Protein AF-A0A3M1NWJ2-F1 (afdb_monomer_lite)

pLDDT: mean 86.31, std 9.24, range [54.66, 96.88]

Foldseek 3Di:
DVVVVVVCVVCVVVVVVVLVVCDPVNVVVVVVCCVVPNLQCLQVVVVVVVVVVVVVVVQVVCCVVPVDHPQRVCCVPVHVVSVVVVVVVCVVVVVVVLVVVLLVQLVVCCVVPVPDHSNVSSVVVVVVVVVVVVVVPPVVVVVVVVVVSVVVVVVVVVVVVVVPDVVVVNVVSNNDNGDD

Radius of gyration: 20.25 Å; chains: 1; bounding box: 49×45×52 Å

Secondary structure (DSSP, 8-state):
-HHHHHHHHHHHHHHHHHHHTS-HHHHHHHHHHHHHHTTTTHHHHHHHHHHHHHHHHHHHHHHHHHSS-HHHHHHHHH-THHHHHHHHHHHHHHHHHHHHHHHHHHHHHHHH-TTS-HHHHHHHHHHHHHHHHHT--HHHHHHHHHHHHHHHHHHHHHHHHHH---HHHHHHHHHS----

Structure (mmCIF, N/CA/C/O backbone):
data_AF-A0A3M1NWJ2-F1
#
_entry.id   AF-A0A3M1NWJ2-F1
#
loop_
_atom_site.group_PDB
_atom_site.id
_atom_site.type_symbol
_atom_site.label_atom_id
_atom_site.label_alt_id
_atom_site.label_comp_id
_atom_site.label_asym_id
_atom_site.label_entity_id
_atom_site.label_seq_id
_atom_site.pdbx_PDB_ins_code
_atom_site.Cartn_x
_atom_site.Cartn_y
_atom_site.Cartn_z
_atom_site.occupancy
_atom_site.B_iso_or_equiv
_atom_site.auth_seq_id
_atom_site.auth_comp_id
_atom_site.auth_asym_id
_atom_site.auth_atom_id
_atom_site.pdbx_PDB_model_num
ATOM 1 N N . MET A 1 1 ? -33.736 -8.561 -13.346 1.00 54.66 1 MET A N 1
ATOM 2 C CA . MET A 1 1 ? -33.061 -7.262 -13.083 1.00 54.66 1 MET A CA 1
ATOM 3 C C . MET A 1 1 ? -32.958 -6.871 -11.601 1.00 54.66 1 MET A C 1
ATOM 5 O O . MET A 1 1 ? -31.877 -6.459 -11.206 1.00 54.66 1 MET A O 1
ATOM 9 N N . LYS A 1 2 ? -33.997 -7.019 -10.752 1.00 55.81 2 LYS A N 1
ATOM 10 C CA . LYS A 1 2 ? -33.925 -6.644 -9.314 1.00 55.81 2 LYS A CA 1
ATOM 11 C C . LYS A 1 2 ? -32.842 -7.392 -8.509 1.00 55.81 2 LYS A C 1
ATOM 13 O O . LYS A 1 2 ? -32.117 -6.757 -7.753 1.00 55.81 2 LYS A O 1
ATOM 18 N N . ARG A 1 3 ? -32.671 -8.704 -8.741 1.00 58.12 3 ARG A N 1
ATOM 19 C CA . ARG A 1 3 ? -31.613 -9.511 -8.100 1.00 58.12 3 ARG A CA 1
ATOM 20 C C . ARG A 1 3 ? -30.202 -9.047 -8.478 1.00 58.12 3 ARG A C 1
ATOM 22 O O . ARG A 1 3 ? -29.412 -8.790 -7.587 1.00 58.12 3 ARG A O 1
ATOM 29 N N . ALA A 1 4 ? -29.906 -8.848 -9.764 1.00 61.47 4 ALA A N 1
ATOM 30 C CA . ALA A 1 4 ? -28.591 -8.354 -10.195 1.00 61.47 4 ALA A CA 1
ATOM 31 C C . ALA A 1 4 ? -28.234 -7.007 -9.535 1.00 61.47 4 ALA A C 1
ATOM 33 O O . ALA A 1 4 ? -27.129 -6.839 -9.033 1.00 61.47 4 ALA A O 1
ATOM 34 N N . LYS A 1 5 ? -29.201 -6.082 -9.433 1.00 62.38 5 LYS A N 1
ATOM 35 C CA . LYS A 1 5 ? -29.011 -4.792 -8.752 1.00 62.38 5 LYS A CA 1
ATOM 36 C C . LYS A 1 5 ? -28.693 -4.962 -7.258 1.00 62.38 5 LYS A C 1
ATOM 38 O O . LYS A 1 5 ? -27.792 -4.299 -6.758 1.00 62.38 5 LYS A O 1
ATOM 43 N N . GLN A 1 6 ? -29.362 -5.889 -6.565 1.00 67.75 6 GLN A N 1
ATOM 44 C CA . GLN A 1 6 ? -29.044 -6.247 -5.174 1.00 67.75 6 GLN A CA 1
ATOM 45 C C . GLN A 1 6 ? -27.623 -6.807 -5.016 1.00 67.75 6 GLN A C 1
ATOM 47 O O . GLN A 1 6 ? -26.908 -6.373 -4.120 1.00 67.75 6 GLN A O 1
ATOM 52 N N . TRP A 1 7 ? -27.184 -7.700 -5.907 1.00 69.94 7 TRP A N 1
ATOM 53 C CA . TRP A 1 7 ? -25.827 -8.264 -5.874 1.00 69.94 7 TRP A CA 1
ATOM 54 C C . TRP A 1 7 ? -24.745 -7.189 -6.043 1.00 69.94 7 TRP A C 1
ATOM 56 O O . TRP A 1 7 ? -23.798 -7.151 -5.262 1.00 69.94 7 TRP A O 1
ATOM 66 N N . PHE A 1 8 ? -24.923 -6.250 -6.979 1.00 66.12 8 PHE A N 1
ATOM 67 C CA . PHE A 1 8 ? -24.009 -5.110 -7.128 1.00 66.12 8 PHE A CA 1
ATOM 68 C C . PHE A 1 8 ? -23.996 -4.182 -5.906 1.00 66.12 8 PHE A C 1
ATOM 70 O O . PHE A 1 8 ? -22.956 -3.619 -5.582 1.00 66.12 8 PHE A O 1
ATOM 77 N N . THR A 1 9 ? -25.121 -4.054 -5.198 1.00 66.25 9 THR A N 1
ATOM 78 C CA . THR A 1 9 ? -25.201 -3.224 -3.982 1.00 66.25 9 THR A CA 1
ATOM 79 C C . THR A 1 9 ? -24.462 -3.872 -2.802 1.00 66.25 9 THR A C 1
ATOM 81 O O . THR A 1 9 ? -23.906 -3.167 -1.969 1.00 66.25 9 THR A O 1
ATOM 84 N N . ILE A 1 10 ? -24.420 -5.207 -2.744 1.00 72.25 10 ILE A N 1
ATOM 85 C CA . ILE A 1 10 ? -23.754 -5.972 -1.675 1.00 72.25 10 ILE A CA 1
ATOM 86 C C . ILE A 1 10 ? -22.249 -6.127 -1.947 1.00 72.25 10 ILE A C 1
ATOM 88 O O . ILE A 1 10 ? -21.441 -6.006 -1.031 1.00 72.25 10 ILE A O 1
ATOM 92 N N . ILE A 1 11 ? -21.858 -6.367 -3.202 1.00 73.56 11 ILE A N 1
ATOM 93 C CA . ILE A 1 11 ? -20.454 -6.595 -3.585 1.00 73.56 11 ILE A CA 1
ATOM 94 C C . ILE A 1 11 ? -19.701 -5.274 -3.810 1.00 73.56 11 ILE A C 1
ATOM 96 O O . ILE A 1 11 ? -18.492 -5.209 -3.585 1.00 73.56 11 ILE A O 1
ATOM 100 N N . GLY A 1 12 ? -20.400 -4.212 -4.223 1.00 66.25 12 GLY A N 1
ATOM 101 C CA . GLY A 1 12 ? -19.812 -2.905 -4.536 1.00 66.25 12 GLY A CA 1
ATOM 102 C C . GLY A 1 12 ? -18.892 -2.347 -3.441 1.00 66.25 12 GLY A C 1
ATOM 103 O O . GLY A 1 12 ? -17.751 -2.005 -3.755 1.00 66.25 12 GLY A O 1
ATOM 104 N N . PRO A 1 13 ? -19.314 -2.317 -2.161 1.00 68.38 13 PRO A N 1
ATOM 105 C CA . PRO A 1 13 ? -18.450 -1.898 -1.059 1.00 68.38 13 PRO A CA 1
ATOM 106 C C . PRO A 1 13 ? -17.194 -2.768 -0.913 1.00 68.38 13 PRO A C 1
ATOM 108 O O . PRO A 1 13 ? -16.112 -2.240 -0.687 1.00 68.38 13 PRO A O 1
ATOM 111 N N . GLY A 1 14 ? -17.305 -4.087 -1.104 1.00 70.56 14 GLY A N 1
ATOM 112 C CA . GLY A 1 14 ? -16.168 -5.011 -1.027 1.00 70.56 14 GLY A CA 1
ATOM 113 C C . GLY A 1 14 ? -15.137 -4.787 -2.135 1.00 70.56 14 GLY A C 1
ATOM 114 O O . GLY A 1 14 ? -13.940 -4.773 -1.861 1.00 70.56 14 GLY A O 1
ATOM 115 N N . ILE A 1 15 ? -15.588 -4.538 -3.370 1.00 68.31 15 ILE A N 1
ATOM 116 C CA . ILE A 1 15 ? -14.705 -4.182 -4.494 1.00 68.31 15 ILE A CA 1
ATOM 117 C C . ILE A 1 15 ? -14.034 -2.830 -4.247 1.00 68.31 15 ILE A C 1
ATOM 119 O O . ILE A 1 15 ? -12.833 -2.701 -4.468 1.00 68.31 15 ILE A O 1
ATOM 123 N N . ALA A 1 16 ? -14.783 -1.833 -3.767 1.00 65.19 16 ALA A N 1
ATOM 124 C CA . ALA A 1 16 ? -14.225 -0.524 -3.444 1.00 65.19 16 ALA A CA 1
ATOM 125 C C . ALA A 1 16 ? -13.136 -0.632 -2.363 1.00 65.19 16 ALA A C 1
ATOM 127 O O . ALA A 1 16 ? -12.043 -0.100 -2.544 1.00 65.19 16 ALA A O 1
ATOM 128 N N . VAL A 1 17 ? -13.392 -1.398 -1.296 1.00 68.44 17 VAL A N 1
ATOM 129 C CA . VAL A 1 17 ? -12.413 -1.677 -0.234 1.00 68.44 17 VAL A CA 1
ATOM 130 C C .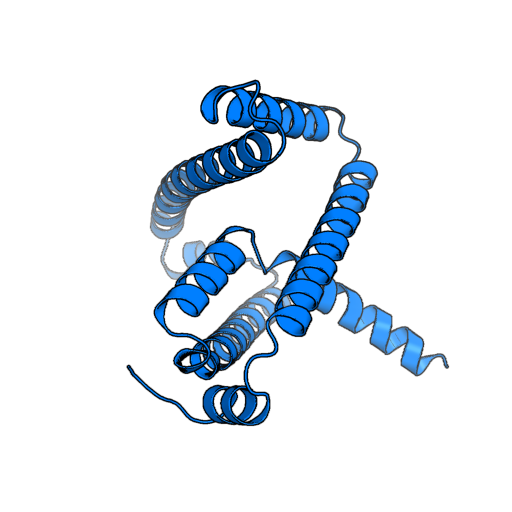 VAL A 1 17 ? -11.191 -2.419 -0.781 1.00 68.44 17 VAL A C 1
ATOM 132 O O . VAL A 1 17 ? -10.061 -2.051 -0.462 1.00 68.44 17 VAL A O 1
ATOM 135 N N . ALA A 1 18 ? -11.386 -3.424 -1.640 1.00 70.88 18 ALA A N 1
ATOM 136 C CA . ALA A 1 18 ? -10.289 -4.161 -2.264 1.00 70.88 18 ALA A CA 1
ATOM 137 C C . ALA A 1 18 ? -9.409 -3.255 -3.141 1.00 70.88 18 ALA A C 1
ATOM 139 O O . ALA A 1 18 ? -8.185 -3.316 -3.037 1.00 70.88 18 ALA A O 1
ATOM 140 N N . ALA A 1 19 ? -10.021 -2.373 -3.937 1.00 66.56 19 ALA A N 1
ATOM 141 C CA . ALA A 1 19 ? -9.317 -1.419 -4.790 1.00 66.56 19 ALA A CA 1
ATOM 142 C C . ALA A 1 19 ? -8.528 -0.382 -3.975 1.00 66.56 19 ALA A C 1
ATOM 144 O O . ALA A 1 19 ? -7.389 -0.079 -4.314 1.00 66.56 19 ALA A O 1
ATOM 145 N N . THR A 1 20 ? -9.084 0.110 -2.862 1.00 67.19 20 THR A N 1
ATOM 146 C CA . THR A 1 20 ? -8.348 0.981 -1.925 1.00 67.19 20 THR A CA 1
ATOM 147 C C . THR A 1 20 ? -7.282 0.241 -1.119 1.00 67.19 20 THR A C 1
ATOM 149 O O . THR A 1 20 ? -6.403 0.864 -0.533 1.00 67.19 20 THR A O 1
ATOM 152 N N . GLY A 1 21 ? -7.368 -1.089 -1.063 1.00 67.50 21 GLY A N 1
ATOM 153 C CA . GLY A 1 21 ? -6.453 -1.938 -0.316 1.00 67.50 21 GLY A CA 1
ATOM 154 C C . GLY A 1 21 ? -5.136 -2.223 -1.033 1.00 67.50 21 GLY A C 1
ATOM 155 O O . GLY A 1 21 ? -4.305 -2.901 -0.432 1.00 67.50 21 GLY A O 1
ATOM 156 N N . VAL A 1 22 ? -4.968 -1.771 -2.282 1.00 70.94 22 VAL A N 1
ATOM 157 C CA . VAL A 1 22 ? -3.701 -1.802 -3.026 1.00 70.94 22 VAL A CA 1
ATOM 158 C C . VAL A 1 22 ? -3.100 -0.403 -2.974 1.00 70.94 22 VAL A C 1
ATOM 160 O O . VAL A 1 22 ? -3.626 0.534 -3.574 1.00 70.94 22 VAL A O 1
ATOM 163 N N . GLY A 1 23 ? -2.025 -0.251 -2.208 1.00 72.19 23 GLY A N 1
ATOM 164 C CA . GLY A 1 23 ? -1.360 1.034 -2.010 1.00 72.19 23 GLY A CA 1
ATOM 165 C C . GLY A 1 23 ? -0.202 1.266 -2.979 1.00 72.19 23 GLY A C 1
ATOM 166 O O . GLY A 1 23 ? 0.287 0.349 -3.637 1.00 72.19 23 GLY A O 1
ATOM 167 N N . ALA A 1 24 ? 0.322 2.495 -2.988 1.00 71.31 24 ALA A N 1
ATOM 168 C CA . ALA A 1 24 ? 1.545 2.830 -3.724 1.00 71.31 24 ALA A CA 1
ATOM 169 C C . ALA A 1 24 ? 2.732 1.920 -3.339 1.00 71.31 24 ALA A C 1
ATOM 171 O O . ALA A 1 24 ? 3.532 1.550 -4.193 1.00 71.31 24 ALA A O 1
ATOM 172 N N . GLY A 1 25 ? 2.815 1.504 -2.069 1.00 77.12 25 GLY A N 1
ATOM 173 C CA . GLY A 1 25 ? 3.838 0.566 -1.597 1.00 77.12 25 GLY A CA 1
ATOM 174 C C . GLY A 1 25 ? 3.749 -0.815 -2.254 1.00 77.12 25 GLY A C 1
ATOM 175 O O . GLY A 1 25 ? 4.777 -1.356 -2.655 1.00 77.12 25 GLY A O 1
ATOM 176 N N . ASP A 1 26 ? 2.536 -1.348 -2.441 1.00 83.81 26 ASP A N 1
ATOM 177 C CA . ASP A 1 26 ? 2.325 -2.635 -3.117 1.00 83.81 26 ASP A CA 1
ATOM 178 C C . ASP A 1 26 ? 2.762 -2.561 -4.582 1.00 83.81 26 ASP A C 1
ATOM 180 O O . ASP A 1 26 ? 3.367 -3.496 -5.101 1.00 83.81 26 ASP A O 1
ATOM 184 N N . MET A 1 27 ? 2.517 -1.424 -5.239 1.00 81.94 27 MET A N 1
ATOM 185 C CA . MET A 1 27 ? 2.956 -1.203 -6.616 1.00 81.94 27 MET A CA 1
ATOM 186 C C . MET A 1 27 ? 4.473 -1.134 -6.737 1.00 81.94 27 MET A C 1
ATOM 188 O O . MET A 1 27 ? 5.037 -1.748 -7.639 1.00 81.94 27 MET A O 1
ATOM 192 N N . VAL A 1 28 ? 5.143 -0.412 -5.833 1.00 82.38 28 VAL A N 1
ATOM 193 C CA . VAL A 1 28 ? 6.610 -0.335 -5.815 1.00 82.38 28 VAL A CA 1
ATOM 194 C C . VAL A 1 28 ? 7.200 -1.716 -5.546 1.00 82.38 28 VAL A C 1
ATOM 196 O O . VAL A 1 28 ? 8.098 -2.141 -6.267 1.00 82.38 28 VAL A O 1
ATOM 199 N N . ALA A 1 29 ? 6.671 -2.448 -4.564 1.00 85.88 29 ALA A N 1
ATOM 200 C CA . ALA A 1 29 ? 7.110 -3.806 -4.268 1.00 85.88 29 ALA A CA 1
ATOM 201 C C . ALA A 1 29 ? 6.905 -4.743 -5.469 1.00 85.88 29 ALA A C 1
ATOM 203 O O . ALA A 1 29 ? 7.825 -5.472 -5.834 1.00 85.88 29 ALA A O 1
ATOM 204 N N . ALA A 1 30 ? 5.743 -4.691 -6.123 1.00 87.19 30 ALA A N 1
ATOM 205 C CA . ALA A 1 30 ? 5.452 -5.492 -7.308 1.00 87.19 30 ALA A CA 1
ATOM 206 C C . ALA A 1 30 ? 6.369 -5.135 -8.489 1.00 87.19 30 ALA A C 1
ATOM 208 O O . ALA A 1 30 ? 6.913 -6.034 -9.124 1.00 87.19 30 ALA A O 1
ATOM 209 N N . ALA A 1 31 ? 6.597 -3.845 -8.752 1.00 86.69 31 ALA A N 1
ATOM 210 C CA . ALA A 1 31 ? 7.476 -3.382 -9.824 1.00 86.69 31 ALA A CA 1
ATOM 211 C C . ALA A 1 31 ? 8.941 -3.774 -9.580 1.00 86.69 31 ALA A C 1
ATOM 213 O O . ALA A 1 31 ? 9.603 -4.276 -10.485 1.00 86.69 31 ALA A O 1
ATOM 214 N N . VAL A 1 32 ? 9.445 -3.607 -8.351 1.00 88.56 32 VAL A N 1
ATOM 215 C CA . VAL A 1 32 ? 10.815 -3.997 -7.977 1.00 88.56 32 VAL A CA 1
ATOM 216 C C . VAL A 1 32 ? 10.993 -5.512 -8.047 1.00 88.56 32 VAL A C 1
ATOM 218 O O . VAL A 1 32 ? 12.003 -5.983 -8.569 1.00 88.56 32 VAL A O 1
ATOM 221 N N . SER A 1 33 ? 10.020 -6.284 -7.559 1.00 89.25 33 SER A N 1
ATOM 222 C CA . SER A 1 33 ? 10.035 -7.745 -7.667 1.00 89.25 33 SER A CA 1
ATOM 223 C C . SER A 1 33 ? 9.984 -8.203 -9.122 1.00 89.25 33 SER A C 1
ATOM 225 O O . SER A 1 33 ? 10.775 -9.059 -9.504 1.00 89.25 33 SER A O 1
ATOM 227 N N . GLY A 1 34 ? 9.131 -7.599 -9.954 1.00 88.88 34 GLY A N 1
ATOM 228 C CA . GLY A 1 34 ? 9.053 -7.897 -11.385 1.00 88.88 34 GLY A CA 1
ATOM 229 C C . GLY A 1 34 ? 10.343 -7.556 -12.132 1.00 88.88 34 GLY A C 1
ATOM 230 O O . GLY A 1 34 ? 10.797 -8.337 -12.961 1.00 88.88 34 GLY A O 1
ATOM 231 N N . ALA A 1 35 ? 10.995 -6.443 -11.791 1.00 89.12 35 ALA A N 1
ATOM 232 C CA . ALA A 1 35 ? 12.282 -6.068 -12.376 1.00 89.12 35 ALA A CA 1
ATOM 233 C C . ALA A 1 35 ? 13.417 -7.036 -11.997 1.00 89.12 35 ALA A C 1
ATOM 235 O O . ALA A 1 35 ? 14.327 -7.253 -12.791 1.00 89.12 35 ALA A O 1
ATOM 236 N N . LYS A 1 36 ? 13.376 -7.615 -10.789 1.00 90.62 36 LYS A N 1
ATOM 237 C CA . LYS A 1 36 ? 14.407 -8.543 -10.295 1.00 90.62 36 LYS A CA 1
ATOM 238 C C . LYS A 1 36 ? 14.175 -9.997 -10.698 1.00 90.62 36 LYS A C 1
ATOM 240 O O . LYS A 1 36 ? 15.135 -10.698 -10.988 1.00 90.62 36 LYS A O 1
ATOM 245 N N . PHE A 1 37 ? 12.925 -10.451 -10.674 1.00 88.75 37 PHE A N 1
ATOM 246 C CA . PHE A 1 37 ? 12.558 -11.867 -10.788 1.00 88.75 37 PHE A CA 1
ATOM 247 C C . PHE A 1 37 ? 11.629 -12.161 -11.975 1.00 88.75 37 PHE A C 1
ATOM 249 O O . PHE A 1 37 ? 11.186 -13.296 -12.145 1.00 88.75 37 PHE A O 1
ATOM 256 N N . GLY A 1 38 ? 11.295 -11.166 -12.800 1.00 86.69 38 GLY A N 1
ATOM 257 C CA . GLY A 1 38 ? 10.350 -11.338 -13.901 1.00 86.69 38 GLY A CA 1
ATOM 258 C C . GLY A 1 38 ? 8.989 -11.837 -13.406 1.00 86.69 38 GLY A C 1
ATOM 259 O O . GLY A 1 38 ? 8.450 -11.345 -12.415 1.00 86.69 38 GLY A O 1
ATOM 260 N N . THR A 1 39 ? 8.432 -12.840 -14.086 1.00 88.00 39 THR A N 1
ATOM 261 C CA . THR A 1 39 ? 7.144 -13.453 -13.721 1.00 88.00 39 THR A CA 1
ATOM 262 C C . THR A 1 39 ? 7.266 -14.605 -12.718 1.00 88.00 39 THR A C 1
ATOM 264 O O . THR A 1 39 ? 6.238 -15.104 -12.277 1.00 88.00 39 THR A O 1
ATOM 267 N N . LEU A 1 40 ? 8.477 -15.007 -12.302 1.00 87.62 40 LEU A N 1
ATOM 268 C CA . LEU A 1 40 ? 8.723 -16.220 -11.497 1.00 87.62 40 LEU A CA 1
ATOM 269 C C . LEU A 1 40 ? 7.963 -16.261 -10.164 1.00 87.62 40 LEU A C 1
ATOM 271 O O . LEU A 1 40 ? 7.573 -17.327 -9.696 1.00 87.62 40 LEU A O 1
ATOM 275 N N . VAL A 1 41 ? 7.767 -15.101 -9.538 1.00 87.88 41 VAL A N 1
ATOM 276 C CA . VAL A 1 41 ? 7.153 -14.976 -8.204 1.00 87.88 41 VAL A CA 1
ATOM 277 C C . VAL A 1 41 ? 5.673 -14.585 -8.263 1.00 87.88 41 VAL A C 1
ATOM 279 O O . VAL A 1 41 ? 5.095 -14.175 -7.257 1.00 87.88 41 VAL A O 1
ATOM 282 N N . LEU A 1 42 ? 5.032 -14.694 -9.430 1.00 88.19 42 LEU A N 1
ATOM 283 C CA . LEU A 1 42 ? 3.651 -14.249 -9.625 1.00 88.19 42 LEU A CA 1
ATOM 284 C C . LEU A 1 42 ? 2.644 -15.086 -8.814 1.00 88.19 42 LEU A C 1
ATOM 286 O O . LEU A 1 42 ? 1.677 -14.538 -8.282 1.00 88.19 42 LEU A O 1
ATOM 290 N N . TRP A 1 43 ? 2.916 -16.380 -8.616 1.00 90.44 43 TRP A N 1
ATOM 291 C CA . TRP A 1 43 ? 2.153 -17.249 -7.713 1.00 90.44 43 TRP A CA 1
ATOM 292 C C . TRP A 1 43 ? 2.089 -16.707 -6.274 1.00 90.44 43 TRP A C 1
ATOM 294 O O . TRP A 1 43 ? 1.063 -16.842 -5.602 1.00 90.44 43 TRP A O 1
ATOM 304 N N . ALA A 1 44 ? 3.151 -16.041 -5.801 1.00 90.31 44 ALA A N 1
ATOM 305 C CA . ALA A 1 44 ? 3.210 -15.491 -4.450 1.00 90.31 44 ALA A CA 1
ATOM 306 C C . ALA A 1 44 ? 2.209 -14.338 -4.269 1.00 90.31 44 ALA A C 1
ATOM 308 O O . ALA A 1 44 ? 1.657 -14.167 -3.181 1.00 90.31 44 ALA A O 1
ATOM 309 N N . ALA A 1 45 ? 1.912 -13.589 -5.338 1.00 88.56 45 ALA A N 1
ATOM 310 C CA . ALA A 1 45 ? 0.887 -12.549 -5.321 1.00 88.56 45 ALA A CA 1
ATOM 311 C C . ALA A 1 45 ? -0.525 -13.142 -5.176 1.00 88.56 45 ALA A C 1
ATOM 313 O O . ALA A 1 45 ? -1.317 -12.629 -4.384 1.00 88.56 45 ALA A O 1
ATOM 314 N N . ILE A 1 46 ? -0.830 -14.251 -5.868 1.00 89.44 46 ILE A N 1
ATOM 315 C CA . ILE A 1 46 ? -2.096 -14.983 -5.674 1.00 89.44 46 ILE A CA 1
ATOM 316 C C . ILE A 1 46 ? -2.191 -15.497 -4.244 1.00 89.44 46 ILE A C 1
ATOM 318 O O . ILE A 1 46 ? -3.204 -15.282 -3.578 1.00 89.44 46 ILE A O 1
ATOM 322 N N . PHE A 1 47 ? -1.141 -16.157 -3.759 1.00 91.19 47 PHE A N 1
ATOM 323 C CA . PHE A 1 47 ? -1.127 -16.693 -2.406 1.00 91.19 47 PHE A CA 1
ATOM 324 C C . PHE A 1 47 ? -1.332 -15.587 -1.362 1.00 91.19 47 PHE A C 1
ATOM 326 O O . PHE A 1 47 ? -2.171 -15.722 -0.472 1.00 91.19 47 PHE A O 1
ATOM 333 N N . GLY A 1 48 ? -0.644 -14.453 -1.516 1.00 90.25 48 GLY A N 1
ATOM 334 C CA . GLY A 1 48 ? -0.824 -13.273 -0.673 1.00 90.25 48 GLY A CA 1
ATOM 335 C C . GLY A 1 48 ? -2.247 -12.712 -0.731 1.00 90.25 48 GLY A C 1
ATOM 336 O O . GLY A 1 48 ? -2.807 -12.365 0.309 1.00 90.25 48 GLY A O 1
ATOM 337 N N . ALA A 1 49 ? -2.871 -12.677 -1.912 1.00 88.94 49 ALA A N 1
ATOM 338 C CA . ALA A 1 49 ? -4.258 -12.245 -2.071 1.00 88.94 49 ALA A CA 1
ATOM 339 C C . ALA A 1 49 ? -5.247 -13.190 -1.367 1.00 88.94 49 ALA A C 1
ATOM 341 O O . ALA A 1 49 ? -6.152 -12.717 -0.678 1.00 88.94 49 ALA A O 1
ATOM 342 N N . VAL A 1 50 ? -5.053 -14.508 -1.476 1.00 91.75 50 VAL A N 1
ATOM 343 C CA . VAL A 1 50 ? -5.866 -15.514 -0.770 1.00 91.75 50 VAL A CA 1
ATOM 344 C C . VAL A 1 50 ? -5.689 -15.389 0.740 1.00 91.75 50 VAL A C 1
ATOM 346 O O . VAL A 1 50 ? -6.676 -15.361 1.473 1.00 91.75 50 VAL A O 1
ATOM 349 N N . LEU A 1 51 ? -4.452 -15.245 1.218 1.00 93.06 51 LEU A N 1
ATOM 350 C CA . LEU A 1 51 ? -4.169 -15.054 2.637 1.00 93.06 51 LEU A CA 1
ATOM 351 C C . LEU A 1 51 ? -4.842 -13.780 3.167 1.00 93.06 51 LEU A C 1
ATOM 353 O O . LEU A 1 51 ? -5.541 -13.825 4.179 1.00 93.06 51 LEU A O 1
ATOM 357 N N . LYS A 1 52 ? -4.701 -12.660 2.449 1.00 89.44 52 LYS A N 1
ATOM 358 C CA . LYS A 1 52 ? -5.355 -11.386 2.781 1.00 89.44 52 LYS A CA 1
ATOM 359 C C . LYS A 1 52 ? -6.876 -11.527 2.801 1.00 89.44 52 LYS A C 1
ATOM 361 O O . LYS A 1 52 ? -7.517 -10.983 3.695 1.00 89.44 52 LYS A O 1
ATOM 366 N N . PHE A 1 53 ? -7.453 -12.274 1.860 1.00 89.88 53 PHE A N 1
ATOM 367 C CA . PHE A 1 53 ? -8.887 -12.556 1.831 1.00 89.88 53 PHE A CA 1
ATOM 368 C C . PHE A 1 53 ? -9.347 -13.320 3.079 1.00 89.88 53 PHE A C 1
ATOM 370 O O . PHE A 1 53 ? -10.278 -12.872 3.742 1.00 89.88 53 PHE A O 1
ATOM 377 N N . VAL A 1 54 ? -8.676 -14.419 3.437 1.00 93.88 54 VAL A N 1
ATOM 378 C CA . VAL A 1 54 ? -9.030 -15.233 4.615 1.00 93.88 54 VAL A CA 1
ATOM 379 C C . VAL A 1 54 ? -8.913 -14.419 5.906 1.00 93.88 54 VAL A C 1
ATOM 381 O O . VAL A 1 54 ? -9.810 -14.467 6.747 1.00 93.88 54 VAL A O 1
ATOM 384 N N . LEU A 1 55 ? -7.847 -13.626 6.054 1.00 91.75 55 LEU A N 1
ATOM 385 C CA . LEU A 1 55 ? -7.670 -12.750 7.216 1.00 91.75 55 LEU A CA 1
ATOM 386 C C . LEU A 1 55 ? -8.770 -11.684 7.295 1.00 91.75 55 LEU A C 1
ATOM 388 O O . LEU A 1 55 ? -9.377 -11.505 8.351 1.00 91.75 55 LEU A O 1
ATOM 392 N N . ASN A 1 56 ? -9.054 -10.995 6.187 1.00 89.75 56 ASN A N 1
ATOM 393 C CA . ASN A 1 56 ? -10.067 -9.942 6.157 1.00 89.75 56 ASN A CA 1
ATOM 394 C C . ASN A 1 56 ? -11.476 -10.489 6.402 1.00 89.75 56 ASN A C 1
ATOM 396 O O . ASN A 1 56 ? -12.260 -9.845 7.096 1.00 89.75 56 ASN A O 1
ATOM 400 N N . GLU A 1 57 ? -11.798 -11.666 5.866 1.00 92.38 57 GLU A N 1
ATOM 401 C CA . GLU A 1 57 ? -13.075 -12.331 6.115 1.00 92.38 57 GLU A CA 1
ATOM 402 C C . GLU A 1 57 ? -13.230 -12.681 7.598 1.00 92.38 57 GLU A C 1
ATOM 404 O O . GLU A 1 57 ? -14.260 -12.358 8.188 1.00 92.38 57 GLU A O 1
ATOM 409 N N . GLY A 1 58 ? -12.190 -13.233 8.231 1.00 92.75 58 GLY A N 1
ATOM 410 C CA . GLY A 1 58 ? -12.205 -13.542 9.661 1.00 92.75 58 GLY A CA 1
ATOM 411 C C . GLY A 1 58 ? -12.416 -12.303 10.538 1.00 92.75 58 GLY A C 1
ATOM 412 O O . GLY A 1 58 ? -13.240 -12.324 11.457 1.00 92.75 58 GLY A O 1
ATOM 413 N N . ILE A 1 59 ? -11.729 -11.198 10.227 1.00 91.62 59 ILE A N 1
ATOM 414 C CA . ILE A 1 59 ? -11.880 -9.919 10.944 1.00 91.62 59 ILE A CA 1
ATOM 415 C C . ILE A 1 59 ? -13.286 -9.343 10.742 1.00 91.62 59 ILE A C 1
ATOM 417 O O . ILE A 1 59 ? -13.924 -8.923 11.710 1.00 91.62 59 ILE A O 1
ATOM 421 N N . ALA A 1 60 ? -13.792 -9.350 9.507 1.00 89.50 60 ALA A N 1
ATOM 422 C CA . ALA A 1 60 ? -15.128 -8.855 9.194 1.00 89.50 60 ALA A CA 1
ATOM 423 C C . ALA A 1 60 ? -16.211 -9.683 9.901 1.00 89.50 60 ALA A C 1
ATOM 425 O O . ALA A 1 60 ? -17.122 -9.122 10.509 1.00 89.50 60 ALA A O 1
ATOM 426 N N . ARG A 1 61 ? -16.087 -11.015 9.891 1.00 93.50 61 ARG A N 1
ATOM 427 C CA . ARG A 1 61 ? -16.997 -11.928 10.593 1.00 93.50 61 ARG A CA 1
ATOM 428 C C . ARG A 1 61 ? -17.000 -11.662 12.096 1.00 93.50 61 ARG A C 1
ATOM 430 O O . ARG A 1 61 ? -18.072 -11.596 12.694 1.00 93.50 61 ARG A O 1
ATOM 437 N N . TRP A 1 62 ? -15.825 -11.467 12.698 1.00 92.50 62 TRP A N 1
ATOM 438 C CA . TRP A 1 62 ? -15.704 -11.093 14.108 1.00 92.50 62 TRP A CA 1
ATOM 439 C C . TRP A 1 62 ? -16.423 -9.775 14.417 1.00 92.50 62 TRP A C 1
ATOM 441 O O . TRP A 1 62 ? -17.216 -9.713 15.359 1.00 92.50 62 TRP A O 1
ATOM 451 N N . GLN A 1 63 ? -16.181 -8.731 13.621 1.00 92.88 63 GLN A N 1
ATOM 452 C CA . GLN A 1 63 ? -16.807 -7.419 13.810 1.00 92.88 63 GLN A CA 1
ATOM 453 C C . GLN A 1 63 ? -18.331 -7.483 13.667 1.00 92.88 63 GLN A C 1
ATOM 455 O O . GLN A 1 63 ? -19.042 -6.911 14.489 1.00 92.88 63 GLN A O 1
ATOM 460 N N . LEU A 1 64 ? -18.839 -8.219 12.675 1.00 91.56 64 LEU A N 1
ATOM 461 C CA . LEU A 1 64 ? -20.277 -8.396 12.462 1.00 91.56 64 LEU A CA 1
ATOM 462 C C . LEU A 1 64 ? -20.946 -9.204 13.582 1.00 91.56 64 LEU A C 1
ATOM 464 O O . LEU A 1 64 ? -22.070 -8.891 13.962 1.00 91.56 64 LEU A O 1
ATOM 468 N N . ALA A 1 65 ? -20.270 -10.223 14.120 1.00 95.00 65 ALA A N 1
ATOM 469 C CA . ALA A 1 65 ? -20.820 -11.068 15.180 1.00 95.00 65 ALA A CA 1
ATOM 470 C C . ALA A 1 65 ? -20.783 -10.403 16.565 1.00 95.00 65 ALA A C 1
ATOM 472 O O . ALA A 1 65 ? -21.680 -10.619 17.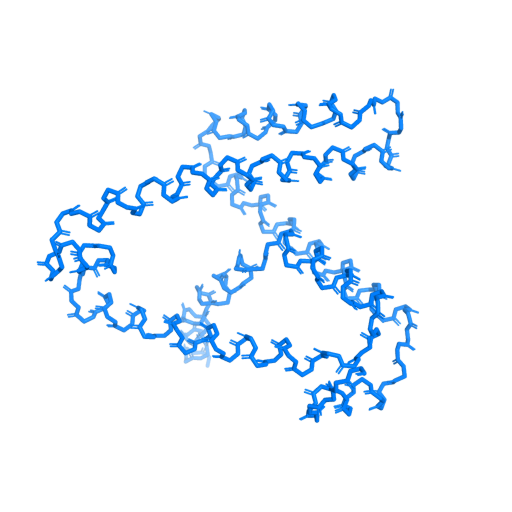376 1.00 95.00 65 ALA A O 1
ATOM 473 N N . THR A 1 66 ? -19.742 -9.620 16.857 1.00 93.44 66 THR A N 1
ATOM 474 C CA . THR A 1 66 ? -19.510 -9.057 18.200 1.00 93.44 66 THR A CA 1
ATOM 475 C C . THR A 1 66 ? -19.884 -7.584 18.328 1.00 93.44 66 THR A C 1
ATOM 477 O O . THR A 1 66 ? -20.002 -7.087 19.447 1.00 93.44 66 THR A O 1
ATOM 480 N N . GLY A 1 67 ? -20.021 -6.868 17.209 1.00 93.19 67 GLY A N 1
ATOM 481 C CA . GLY A 1 67 ? -20.188 -5.414 17.185 1.00 93.19 67 GLY A CA 1
ATOM 482 C C . GLY A 1 67 ? -18.955 -4.634 17.658 1.00 93.19 67 GLY A C 1
ATOM 483 O O . GLY A 1 67 ? -19.040 -3.421 17.823 1.00 93.19 67 GLY A O 1
ATOM 484 N N . LYS A 1 68 ? -17.820 -5.306 17.895 1.00 92.25 68 LYS A N 1
ATOM 485 C CA . LYS A 1 68 ? -16.573 -4.710 18.390 1.00 92.25 68 LYS A CA 1
ATOM 486 C C . LYS A 1 68 ? -15.480 -4.799 17.337 1.00 92.25 68 LYS A C 1
ATOM 488 O O . LYS A 1 68 ? -15.357 -5.795 16.624 1.00 92.25 68 LYS A O 1
ATOM 493 N N . THR A 1 69 ? -14.633 -3.781 17.274 1.00 91.25 69 THR A N 1
ATOM 494 C CA . THR A 1 69 ? -13.407 -3.815 16.475 1.00 91.25 69 THR A CA 1
ATOM 495 C C . THR A 1 69 ? -12.437 -4.876 16.998 1.00 91.25 69 THR A C 1
ATOM 497 O O . THR A 1 69 ? -12.483 -5.278 18.164 1.00 91.25 69 THR A O 1
ATOM 500 N N . LEU A 1 70 ? -11.518 -5.325 16.136 1.00 89.44 70 LEU A N 1
ATOM 501 C CA . LEU A 1 70 ? -10.476 -6.275 16.534 1.00 89.44 70 LEU A CA 1
ATOM 502 C C . LEU A 1 70 ? -9.637 -5.737 17.705 1.00 89.44 70 LEU A C 1
ATOM 504 O O . LEU A 1 70 ? -9.335 -6.477 18.638 1.00 89.44 70 LEU A O 1
ATOM 508 N N . LEU A 1 71 ? -9.314 -4.438 17.686 1.00 90.12 71 LEU A N 1
ATOM 509 C CA . LEU A 1 71 ? -8.515 -3.796 18.728 1.00 90.12 71 LEU A CA 1
ATOM 510 C C . LEU A 1 71 ? -9.256 -3.729 20.070 1.00 90.12 71 LEU A C 1
ATOM 512 O O . LEU A 1 71 ? -8.651 -3.982 21.109 1.00 90.12 71 LEU A O 1
ATOM 516 N N . GLU A 1 72 ? -10.557 -3.432 20.064 1.00 90.88 72 GLU A N 1
ATOM 517 C CA . GLU A 1 72 ? -11.390 -3.486 21.273 1.00 90.88 72 GLU A CA 1
ATOM 518 C C . GLU A 1 72 ? -11.486 -4.910 21.820 1.00 90.88 72 GLU A C 1
ATOM 520 O O . GLU A 1 72 ? -11.372 -5.112 23.028 1.00 90.88 72 GLU A O 1
ATOM 525 N N . GLY A 1 73 ? -11.642 -5.900 20.934 1.00 91.69 73 GLY A N 1
ATOM 526 C CA . GLY A 1 73 ? -11.596 -7.314 21.296 1.00 91.69 73 GLY A CA 1
ATOM 527 C C . GLY A 1 73 ? -10.280 -7.671 21.982 1.00 91.69 73 GLY A C 1
ATOM 528 O O . GLY A 1 73 ? -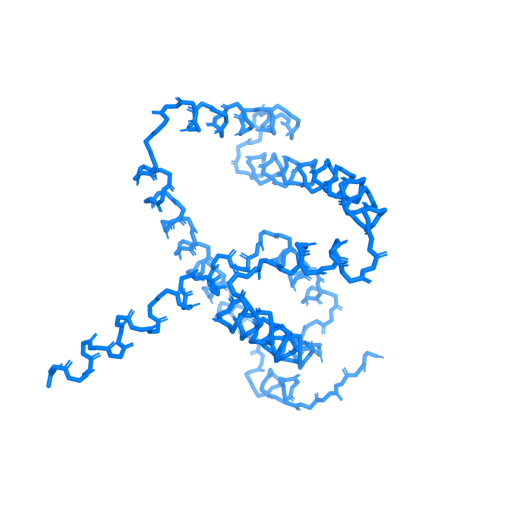10.281 -8.181 23.099 1.00 91.69 73 GLY A O 1
ATOM 529 N N . TRP A 1 74 ? -9.146 -7.337 21.370 1.00 91.81 74 TRP A N 1
ATOM 530 C CA . TRP A 1 74 ? -7.833 -7.595 21.955 1.00 91.81 74 TRP A CA 1
ATOM 531 C C . TRP A 1 74 ? -7.599 -6.874 23.275 1.00 91.81 74 TRP A C 1
ATOM 533 O O . TRP A 1 74 ? -7.121 -7.493 24.221 1.00 91.81 74 TRP A O 1
ATOM 543 N N . SER A 1 75 ? -7.977 -5.602 23.372 1.00 93.00 75 SER A N 1
ATOM 544 C CA . SER A 1 75 ? -7.863 -4.848 24.621 1.00 93.00 75 SER A CA 1
ATOM 545 C C . SER A 1 75 ? -8.697 -5.478 25.741 1.00 93.00 75 SER A C 1
ATOM 547 O O . SER A 1 75 ? -8.269 -5.511 26.893 1.00 93.00 75 SER A O 1
ATOM 549 N N . HIS A 1 76 ? -9.866 -6.032 25.403 1.00 91.94 76 HIS A N 1
ATOM 550 C CA . HIS A 1 76 ? -10.744 -6.705 26.354 1.00 91.94 76 HIS A CA 1
ATOM 551 C C . HIS A 1 76 ? -10.204 -8.068 26.814 1.00 91.94 76 HIS A C 1
ATOM 553 O O . HIS A 1 76 ? -10.218 -8.337 28.011 1.00 91.94 76 HIS A O 1
ATOM 559 N N . TYR A 1 77 ? -9.716 -8.911 25.896 1.00 91.94 77 TYR A N 1
ATOM 560 C CA . TYR A 1 77 ? -9.271 -10.276 26.222 1.00 91.94 77 TYR A CA 1
ATOM 561 C C . TYR A 1 77 ? -7.824 -10.363 26.722 1.00 91.94 77 TYR A C 1
ATOM 563 O O . TYR A 1 77 ? -7.526 -11.192 27.576 1.00 91.94 77 TYR A O 1
ATOM 571 N N . PHE A 1 78 ? -6.923 -9.524 26.207 1.00 91.88 78 PHE A N 1
ATOM 572 C CA . PHE A 1 78 ? -5.494 -9.548 26.545 1.00 91.88 78 PHE A CA 1
ATOM 573 C C . PHE A 1 78 ? -5.075 -8.397 27.463 1.00 91.88 78 PHE A C 1
ATOM 575 O O . PHE A 1 78 ? -3.980 -8.426 28.021 1.00 91.88 78 PHE A O 1
ATOM 582 N N . GLY A 1 79 ? -5.940 -7.399 27.650 1.00 91.44 79 GLY A N 1
ATOM 583 C CA . GLY A 1 79 ? -5.701 -6.244 28.505 1.00 91.44 79 GLY A CA 1
ATOM 584 C C . GLY A 1 79 ? -5.196 -5.007 27.756 1.00 91.44 79 GLY A C 1
ATOM 585 O O . GLY A 1 79 ? -4.799 -5.033 26.589 1.00 91.44 79 GLY A O 1
ATOM 586 N N . ARG A 1 80 ? -5.183 -3.879 28.473 1.00 90.88 80 ARG A N 1
ATOM 587 C CA . ARG A 1 80 ? -4.955 -2.538 27.908 1.00 90.88 80 ARG A CA 1
ATOM 588 C C . ARG A 1 80 ? -3.544 -2.312 27.346 1.00 90.88 80 ARG A C 1
ATOM 590 O O . ARG A 1 80 ? -3.353 -1.407 26.535 1.00 90.88 80 ARG A O 1
ATOM 597 N N . TRP A 1 81 ? -2.566 -3.132 27.735 1.00 92.81 81 TRP A N 1
ATOM 598 C CA . TRP A 1 81 ? -1.192 -3.052 27.226 1.00 92.81 81 TRP A CA 1
ATOM 599 C C . TRP A 1 81 ? -1.114 -3.314 25.715 1.00 92.81 81 TRP A C 1
ATOM 601 O O . TRP A 1 81 ? -0.294 -2.692 25.044 1.00 92.81 81 TRP A O 1
ATOM 611 N N . VAL A 1 82 ? -2.012 -4.140 25.158 1.00 92.69 82 VAL A N 1
ATOM 612 C CA . VAL A 1 82 ? -2.068 -4.394 23.708 1.00 92.69 82 VAL A CA 1
ATOM 613 C C . VAL A 1 82 ? -2.411 -3.121 22.944 1.00 92.69 82 VAL A C 1
ATOM 615 O O . VAL A 1 82 ? -1.826 -2.859 21.899 1.00 92.69 82 VAL A O 1
ATOM 618 N N . SER A 1 83 ? -3.299 -2.282 23.483 1.00 91.56 83 SER A N 1
ATOM 619 C CA . SER A 1 83 ? -3.634 -0.989 22.878 1.00 91.56 83 SER A CA 1
ATOM 620 C C . SER A 1 83 ? -2.447 -0.025 22.887 1.00 91.56 83 SER A C 1
ATOM 622 O O . SER A 1 83 ? -2.243 0.690 21.912 1.00 91.56 83 SER A O 1
ATOM 624 N N . ILE A 1 84 ? -1.645 -0.023 23.957 1.00 92.94 84 ILE A N 1
ATOM 625 C CA . ILE A 1 84 ? -0.431 0.804 24.053 1.00 92.94 84 ILE A CA 1
ATOM 626 C C . ILE A 1 84 ? 0.622 0.313 23.057 1.00 92.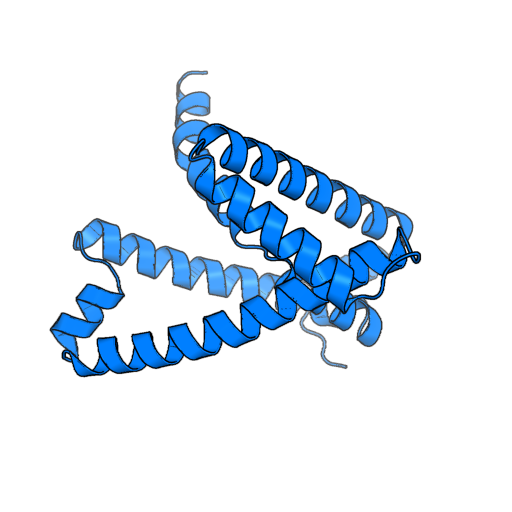94 84 ILE A C 1
ATOM 628 O O . ILE A 1 84 ? 1.187 1.115 22.318 1.00 92.94 84 ILE A O 1
ATOM 632 N N . TYR A 1 85 ? 0.843 -1.001 22.990 1.00 93.56 85 TYR A N 1
ATOM 633 C CA . TYR A 1 85 ? 1.726 -1.617 22.001 1.00 93.56 85 TYR A CA 1
ATOM 634 C C . TYR A 1 85 ? 1.305 -1.251 20.570 1.00 93.56 85 TYR A C 1
ATOM 636 O O . TYR A 1 85 ? 2.129 -0.776 19.789 1.00 93.56 85 TYR A O 1
ATOM 644 N N . PHE A 1 86 ? 0.014 -1.388 20.247 1.00 93.06 86 PHE A N 1
ATOM 645 C CA . PHE A 1 86 ? -0.520 -1.022 18.935 1.00 93.06 86 PHE A CA 1
ATOM 646 C C . PHE A 1 86 ? -0.377 0.463 18.628 1.00 93.06 86 PHE A C 1
ATOM 648 O O . PHE A 1 86 ? -0.086 0.816 17.490 1.00 93.06 86 PHE A O 1
ATOM 655 N N . LEU A 1 87 ? -0.556 1.332 19.624 1.00 93.94 87 LEU A N 1
ATOM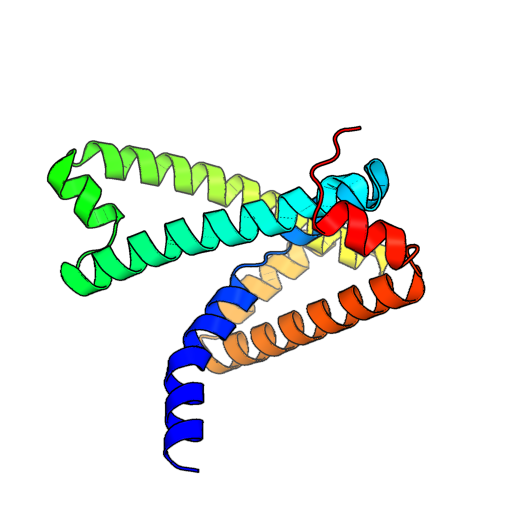 656 C CA . LEU A 1 87 ? -0.368 2.768 19.461 1.00 93.94 87 LEU A CA 1
ATOM 657 C C . LEU A 1 87 ? 1.088 3.100 19.115 1.00 93.94 87 LEU A C 1
ATOM 659 O O . LEU A 1 87 ? 1.327 3.838 18.164 1.00 93.94 87 LEU A O 1
ATOM 663 N N . ILE A 1 88 ? 2.057 2.529 19.838 1.00 96.06 88 ILE A N 1
ATOM 664 C CA . ILE A 1 88 ? 3.489 2.726 19.562 1.00 96.06 88 ILE A CA 1
ATOM 665 C C . ILE A 1 88 ? 3.831 2.221 18.158 1.00 96.06 88 ILE A C 1
ATOM 667 O O . ILE A 1 88 ? 4.463 2.938 17.381 1.00 96.06 88 ILE A O 1
ATOM 671 N N . TYR A 1 89 ? 3.374 1.015 17.816 1.00 94.75 89 TYR A N 1
ATOM 672 C CA . TYR A 1 89 ? 3.531 0.456 16.477 1.00 94.75 89 TYR A CA 1
ATOM 673 C C . TYR A 1 89 ? 2.958 1.393 15.407 1.00 94.75 89 TYR A C 1
ATOM 675 O O . TYR A 1 89 ? 3.650 1.710 14.443 1.00 94.75 89 TYR A O 1
ATOM 683 N N . LEU A 1 90 ? 1.729 1.879 15.590 1.00 93.94 90 LEU A N 1
ATOM 684 C CA . LEU A 1 90 ? 1.041 2.717 14.614 1.00 93.94 90 LEU A CA 1
ATOM 685 C C . LEU A 1 90 ? 1.722 4.076 14.447 1.00 93.94 90 LEU A C 1
ATOM 687 O O . LEU A 1 90 ? 1.787 4.570 13.325 1.00 93.94 90 LEU A O 1
ATOM 691 N N . LEU A 1 91 ? 2.277 4.660 15.512 1.00 96.62 91 LEU A N 1
ATOM 692 C CA . LEU A 1 91 ? 3.062 5.896 15.429 1.00 96.62 91 LEU A CA 1
ATOM 693 C C . LEU A 1 91 ? 4.334 5.703 14.596 1.00 96.62 91 LEU A C 1
ATOM 695 O O . LEU A 1 91 ? 4.577 6.472 13.665 1.00 96.62 91 LEU A O 1
ATOM 699 N N . LEU A 1 92 ? 5.116 4.659 14.889 1.00 96.25 92 LEU A N 1
ATOM 700 C CA . LEU A 1 92 ? 6.344 4.354 14.147 1.00 96.25 92 LEU A CA 1
ATOM 701 C C . LEU A 1 92 ? 6.041 4.019 12.685 1.00 96.25 92 LEU A C 1
ATOM 703 O O . LEU A 1 92 ? 6.661 4.566 11.774 1.00 96.25 92 LEU A O 1
ATOM 707 N N . TRP A 1 93 ? 5.054 3.154 12.462 1.00 93.81 93 TRP A N 1
ATOM 708 C CA . TRP A 1 93 ? 4.618 2.753 11.133 1.00 93.81 93 TRP A CA 1
ATOM 709 C C . TRP A 1 93 ? 4.123 3.952 10.321 1.00 93.81 93 TRP A C 1
ATOM 711 O O . TRP A 1 93 ? 4.579 4.147 9.197 1.00 93.81 93 TRP A O 1
ATOM 721 N N . SER A 1 94 ? 3.267 4.802 10.899 1.00 91.69 94 SER A N 1
ATOM 722 C CA . SER A 1 94 ? 2.730 5.979 10.204 1.00 91.69 94 SER A CA 1
ATOM 723 C C . SER A 1 94 ? 3.831 6.962 9.828 1.00 91.69 94 SER A C 1
ATOM 725 O O . SER A 1 94 ? 3.810 7.490 8.723 1.00 91.69 94 SER A O 1
ATOM 727 N N . PHE A 1 95 ? 4.816 7.184 10.705 1.00 94.00 95 PHE A N 1
ATOM 728 C CA . PHE A 1 95 ? 5.948 8.064 10.413 1.00 94.00 95 PHE A CA 1
ATOM 729 C C . PHE A 1 95 ? 6.794 7.540 9.245 1.00 94.00 95 PHE A C 1
ATOM 731 O O . PHE A 1 95 ? 7.077 8.279 8.301 1.00 94.00 95 PHE A O 1
ATOM 738 N N . ILE A 1 96 ? 7.151 6.252 9.273 1.00 92.50 96 ILE A N 1
ATOM 739 C CA . ILE A 1 96 ? 7.957 5.614 8.223 1.00 92.50 96 ILE A CA 1
ATOM 740 C C . ILE A 1 96 ? 7.201 5.609 6.889 1.00 92.50 96 ILE A C 1
ATOM 742 O O . ILE A 1 96 ? 7.755 5.993 5.859 1.00 92.50 96 ILE A O 1
ATOM 746 N N . VAL A 1 97 ? 5.927 5.210 6.901 1.00 89.44 97 VAL A N 1
ATOM 747 C CA . VAL A 1 97 ? 5.095 5.134 5.693 1.00 89.44 97 VAL A CA 1
ATOM 748 C C . VAL A 1 97 ? 4.816 6.520 5.121 1.00 89.44 97 VAL A C 1
ATOM 750 O O . VAL A 1 97 ? 4.901 6.693 3.907 1.00 89.44 97 VAL A O 1
ATOM 753 N N . ALA A 1 98 ? 4.557 7.524 5.964 1.00 90.25 98 ALA A N 1
ATOM 754 C CA . ALA A 1 98 ? 4.418 8.905 5.516 1.00 90.25 98 ALA A CA 1
ATOM 755 C C . ALA A 1 98 ? 5.706 9.400 4.846 1.00 90.25 98 ALA A C 1
ATOM 757 O O . ALA A 1 98 ? 5.643 9.923 3.738 1.00 90.25 98 ALA A O 1
ATOM 758 N N . GLY A 1 99 ? 6.874 9.173 5.456 1.00 92.38 99 GLY A N 1
ATOM 759 C CA . GLY A 1 99 ? 8.161 9.533 4.855 1.00 92.38 99 GLY A CA 1
ATOM 760 C C . GLY A 1 99 ? 8.387 8.862 3.496 1.00 92.38 99 GLY A C 1
ATOM 761 O O . GLY A 1 99 ? 8.765 9.529 2.533 1.00 92.38 99 GLY A O 1
ATOM 762 N N . ALA A 1 100 ? 8.083 7.566 3.389 1.00 89.56 100 ALA A N 1
ATOM 763 C CA . ALA A 1 100 ? 8.184 6.822 2.135 1.00 89.56 100 ALA A CA 1
ATOM 764 C C . ALA A 1 100 ? 7.235 7.363 1.050 1.00 89.56 100 ALA A C 1
ATOM 766 O O . ALA A 1 100 ? 7.647 7.520 -0.097 1.00 89.56 100 ALA A O 1
ATOM 767 N N . LEU A 1 101 ? 5.989 7.695 1.403 1.00 89.56 101 LEU A N 1
ATOM 768 C CA . LEU A 1 101 ? 5.010 8.285 0.483 1.00 89.56 101 LEU A CA 1
ATOM 769 C C . LEU A 1 101 ? 5.430 9.682 0.016 1.00 89.56 101 LEU A C 1
ATOM 771 O O . LEU A 1 101 ? 5.342 9.975 -1.174 1.00 89.56 101 LEU A O 1
ATOM 775 N N . ILE A 1 102 ? 5.929 10.527 0.922 1.00 93.69 102 ILE A N 1
ATOM 776 C CA . ILE A 1 102 ? 6.435 11.866 0.589 1.00 93.69 102 ILE A CA 1
ATOM 777 C C . ILE A 1 102 ? 7.600 11.759 -0.398 1.00 93.69 102 ILE A C 1
ATOM 779 O O . ILE A 1 102 ? 7.614 12.463 -1.409 1.00 93.69 102 ILE A O 1
ATOM 783 N N . ALA A 1 103 ? 8.546 10.852 -0.140 1.00 91.81 103 ALA A N 1
ATOM 784 C CA . ALA A 1 103 ? 9.675 10.607 -1.030 1.00 91.81 103 ALA A CA 1
ATOM 785 C C . ALA A 1 103 ? 9.229 10.054 -2.392 1.00 91.81 103 ALA A C 1
ATOM 787 O O . ALA A 1 103 ? 9.714 10.517 -3.421 1.00 91.81 103 ALA A O 1
ATOM 788 N N . ALA A 1 104 ? 8.281 9.112 -2.416 1.00 89.44 104 ALA A N 1
ATOM 789 C CA . ALA A 1 104 ? 7.760 8.527 -3.649 1.00 89.44 104 ALA A CA 1
ATOM 790 C C . ALA A 1 104 ? 7.042 9.567 -4.524 1.00 89.44 104 ALA A C 1
ATOM 792 O O . ALA A 1 104 ? 7.347 9.681 -5.711 1.00 89.44 104 ALA A O 1
ATOM 793 N N . CYS A 1 105 ? 6.145 10.367 -3.941 1.00 91.25 105 CYS A N 1
ATOM 794 C CA . CYS A 1 105 ? 5.468 11.457 -4.647 1.00 91.25 105 CYS A CA 1
ATOM 795 C C . CYS A 1 105 ? 6.465 12.518 -5.130 1.00 91.25 105 CYS A C 1
ATOM 797 O O . CYS A 1 105 ? 6.377 12.974 -6.268 1.00 91.25 105 CYS A O 1
ATOM 799 N N . GLY A 1 106 ? 7.441 12.876 -4.289 1.00 94.12 106 GLY A N 1
ATOM 800 C CA . GLY A 1 106 ? 8.498 13.817 -4.646 1.00 94.12 106 GLY A CA 1
ATOM 801 C C . GLY A 1 106 ? 9.347 13.332 -5.822 1.00 94.12 106 GLY A C 1
ATOM 802 O O . GLY A 1 106 ? 9.630 14.102 -6.736 1.00 94.12 106 GLY A O 1
ATOM 803 N N . LEU A 1 107 ? 9.719 12.049 -5.826 1.00 93.06 107 LEU A N 1
ATOM 804 C CA . LEU A 1 107 ? 10.518 11.436 -6.885 1.00 93.06 107 LEU A CA 1
ATOM 805 C C . LEU A 1 107 ? 9.734 11.348 -8.195 1.00 93.06 107 LEU A C 1
ATOM 807 O O . LEU A 1 107 ? 10.265 11.700 -9.244 1.00 93.06 107 LEU A O 1
ATOM 811 N N . ALA A 1 108 ? 8.470 10.924 -8.132 1.00 90.81 108 ALA A N 1
ATOM 812 C CA . ALA A 1 108 ? 7.599 10.859 -9.300 1.00 90.81 108 ALA A CA 1
ATOM 813 C C . ALA A 1 108 ? 7.402 12.246 -9.932 1.00 90.81 108 ALA A C 1
ATOM 815 O O . ALA A 1 108 ? 7.529 12.396 -11.144 1.00 90.81 108 ALA A O 1
ATOM 816 N N . ALA A 1 109 ? 7.158 13.272 -9.115 1.00 93.88 109 ALA A N 1
ATOM 817 C CA . ALA A 1 109 ? 7.006 14.639 -9.598 1.00 93.88 109 ALA A CA 1
ATOM 818 C C . ALA A 1 109 ? 8.309 15.199 -10.176 1.00 93.88 109 ALA A C 1
ATOM 820 O O . ALA A 1 109 ? 8.274 15.799 -11.243 1.00 93.88 109 ALA A O 1
ATOM 821 N N . HIS A 1 110 ? 9.453 14.942 -9.535 1.00 95.31 110 HIS A N 1
ATOM 822 C CA . HIS A 1 110 ? 10.763 15.330 -10.062 1.00 95.31 110 HIS A CA 1
ATOM 823 C C . HIS A 1 110 ? 11.074 14.658 -11.408 1.00 95.31 110 HIS A C 1
ATOM 825 O O . HIS A 1 110 ? 11.646 15.286 -12.292 1.00 95.31 110 HIS A O 1
ATOM 831 N N . ALA A 1 111 ? 10.664 13.399 -11.592 1.00 93.69 111 ALA A N 1
ATOM 832 C CA . ALA A 1 111 ? 10.853 12.681 -12.850 1.00 93.69 111 ALA A CA 1
ATOM 833 C C . ALA A 1 111 ? 10.035 13.274 -14.015 1.00 93.69 111 ALA A C 1
ATOM 835 O O . ALA A 1 111 ? 10.455 13.165 -15.163 1.00 93.69 111 ALA A O 1
ATOM 836 N N . ILE A 1 112 ? 8.885 13.898 -13.731 1.00 94.62 112 ILE A N 1
ATOM 837 C CA . ILE A 1 112 ? 8.035 14.557 -14.737 1.00 94.62 112 ILE A CA 1
ATOM 838 C C . ILE A 1 112 ? 8.454 16.023 -14.929 1.00 94.62 112 ILE A C 1
ATOM 840 O O . ILE A 1 112 ? 8.570 16.497 -16.056 1.00 94.62 112 ILE A O 1
ATOM 844 N N . PHE A 1 113 ? 8.693 16.731 -13.824 1.00 94.56 113 PHE A N 1
ATOM 845 C CA . PHE A 1 113 ? 9.052 18.144 -13.758 1.00 94.56 113 PHE A CA 1
ATOM 846 C C . PHE A 1 113 ? 10.355 18.309 -12.956 1.00 94.56 113 PHE A C 1
ATOM 848 O O . PHE A 1 113 ? 10.322 18.515 -11.734 1.00 94.56 113 PHE A O 1
ATOM 855 N N . PRO A 1 114 ? 11.522 18.247 -13.622 1.00 93.25 114 PRO A N 1
ATOM 856 C CA . PRO A 1 114 ? 12.823 18.230 -12.951 1.00 93.25 114 PRO A CA 1
ATOM 857 C C . PRO A 1 114 ? 13.258 19.593 -12.386 1.00 93.25 114 PRO A C 1
ATOM 859 O O . PRO A 1 114 ? 14.364 19.717 -11.868 1.00 93.25 114 PRO A O 1
ATOM 862 N N . GLU A 1 115 ? 12.401 20.614 -12.461 1.00 93.25 115 GLU A N 1
ATOM 863 C CA . GLU A 1 115 ? 12.682 21.992 -12.034 1.00 93.25 115 GLU A CA 1
ATOM 864 C C . GLU A 1 115 ? 12.949 22.125 -10.527 1.00 93.25 115 GLU A C 1
ATOM 866 O O . GLU A 1 115 ? 13.772 22.940 -10.109 1.00 93.25 115 GLU A O 1
ATOM 871 N N . PHE A 1 116 ? 12.282 21.312 -9.702 1.00 94.94 116 PHE A N 1
ATOM 872 C CA . PHE A 1 116 ? 12.452 21.307 -8.248 1.00 94.94 116 PHE A CA 1
ATOM 873 C C . PHE A 1 116 ? 13.016 19.984 -7.752 1.00 94.94 116 PHE A C 1
ATOM 875 O O . PHE A 1 116 ? 12.739 18.933 -8.322 1.00 94.94 116 PHE A O 1
ATOM 882 N N . SER A 1 117 ? 13.763 20.016 -6.645 1.00 95.94 117 SER A N 1
ATOM 883 C CA . SER A 1 117 ? 14.281 18.800 -6.014 1.00 95.94 117 SER A CA 1
ATOM 884 C C . SER A 1 117 ? 13.159 17.912 -5.463 1.00 95.94 117 SER A C 1
ATOM 886 O O . SER A 1 117 ? 12.065 18.381 -5.138 1.00 95.94 117 SER A O 1
ATOM 888 N N . VAL A 1 118 ? 13.460 16.621 -5.288 1.00 94.88 118 VAL A N 1
ATOM 889 C CA . VAL A 1 118 ? 12.552 15.622 -4.692 1.00 94.88 118 VAL A CA 1
ATOM 890 C C . VAL A 1 118 ? 11.958 16.110 -3.365 1.00 94.88 118 VAL A C 1
ATOM 892 O O . VAL A 1 118 ? 10.760 15.961 -3.133 1.00 94.88 118 VAL A O 1
ATOM 895 N N . SER A 1 119 ? 12.770 16.742 -2.513 1.00 96.00 119 SER A N 1
ATOM 896 C CA . SER A 1 119 ? 12.328 17.264 -1.215 1.00 96.00 119 SER A CA 1
ATOM 897 C C . SER A 1 119 ? 11.300 18.386 -1.354 1.00 96.00 119 SER A C 1
ATOM 899 O O . SER A 1 119 ? 10.306 18.400 -0.630 1.00 96.00 119 SER A O 1
ATOM 901 N N . VAL A 1 120 ? 11.510 19.312 -2.296 1.00 96.81 120 VAL A N 1
ATOM 902 C CA . VAL A 1 120 ? 10.583 20.426 -2.546 1.00 96.81 120 VAL A CA 1
ATOM 903 C C . VAL A 1 120 ? 9.260 19.894 -3.085 1.00 96.81 120 VAL A C 1
ATOM 905 O O . VAL A 1 120 ? 8.204 20.238 -2.556 1.00 96.81 120 VAL A O 1
ATOM 908 N N . TRP A 1 121 ? 9.301 18.983 -4.058 1.00 96.88 121 TRP A N 1
ATOM 909 C CA . TRP A 1 121 ? 8.093 18.328 -4.554 1.00 96.88 121 TRP A CA 1
ATOM 910 C C . TRP A 1 121 ? 7.355 17.545 -3.465 1.00 96.88 121 TRP A C 1
ATOM 912 O O . TRP A 1 121 ? 6.126 17.604 -3.406 1.00 96.88 121 TRP A O 1
ATOM 922 N N . GLY A 1 122 ? 8.076 16.856 -2.579 1.00 95.38 122 GLY A N 1
ATOM 923 C CA . GLY A 1 122 ? 7.493 16.162 -1.432 1.00 95.38 122 GLY A CA 1
ATOM 924 C C . GLY A 1 122 ? 6.760 17.112 -0.478 1.00 95.38 122 GLY A C 1
ATOM 925 O O . GLY A 1 122 ? 5.632 16.825 -0.066 1.00 95.38 122 GLY A O 1
ATOM 926 N N . ILE A 1 123 ? 7.350 18.275 -0.177 1.00 96.25 123 ILE A N 1
ATOM 927 C CA . ILE A 1 123 ? 6.710 19.325 0.633 1.00 96.25 123 ILE A CA 1
ATOM 928 C C . ILE A 1 123 ? 5.444 19.841 -0.059 1.00 96.25 123 ILE A C 1
ATOM 930 O O . ILE A 1 123 ? 4.391 19.899 0.574 1.00 96.25 123 ILE A O 1
ATOM 934 N N . ILE A 1 124 ? 5.518 20.161 -1.355 1.00 96.31 124 ILE A N 1
ATOM 935 C CA . ILE A 1 124 ? 4.376 20.665 -2.133 1.00 96.31 124 ILE A CA 1
ATOM 936 C C . ILE A 1 124 ? 3.203 19.678 -2.076 1.00 96.31 124 ILE A C 1
ATOM 938 O O . ILE A 1 124 ? 2.095 20.066 -1.706 1.00 96.31 124 ILE A O 1
ATOM 942 N N . HIS A 1 125 ? 3.436 18.395 -2.370 1.00 94.12 125 HIS A N 1
ATOM 943 C CA . HIS A 1 125 ? 2.382 17.374 -2.325 1.00 94.12 125 HIS A CA 1
ATOM 944 C C . HIS A 1 125 ? 1.798 17.201 -0.920 1.00 94.12 125 HIS A C 1
ATOM 946 O O . HIS A 1 125 ? 0.585 17.049 -0.775 1.00 94.12 125 HIS A O 1
ATOM 952 N N . SER A 1 126 ? 2.635 17.276 0.118 1.00 94.25 126 SER A N 1
ATOM 953 C CA . SER A 1 126 ? 2.184 17.190 1.511 1.00 94.25 126 SER A CA 1
ATOM 954 C C . SER A 1 126 ? 1.275 18.362 1.886 1.00 94.25 126 SER A C 1
ATOM 956 O O . SER A 1 126 ? 0.213 18.159 2.472 1.00 94.25 126 SER A O 1
ATOM 958 N N . LEU A 1 127 ? 1.649 19.587 1.505 1.00 95.62 127 LEU A N 1
ATOM 959 C CA . LEU A 1 127 ? 0.840 20.784 1.747 1.00 95.62 127 LEU A CA 1
ATOM 960 C C . LEU A 1 127 ? -0.486 20.738 0.982 1.00 95.62 127 LEU A C 1
ATOM 962 O O . LEU A 1 127 ? -1.525 21.073 1.549 1.00 95.62 127 LEU A O 1
ATOM 966 N N . LEU A 1 128 ? -0.475 20.274 -0.271 1.00 92.31 128 LEU A N 1
ATOM 967 C CA . LEU A 1 128 ? -1.694 20.081 -1.060 1.00 92.31 128 LEU A CA 1
ATOM 968 C C . LEU A 1 128 ? -2.625 19.044 -0.422 1.00 92.31 128 LEU A C 1
ATOM 970 O O . LEU A 1 128 ? -3.831 19.275 -0.350 1.00 92.31 128 LEU A O 1
ATOM 974 N N . ALA A 1 129 ? -2.080 17.934 0.081 1.00 89.19 129 ALA A N 1
ATOM 975 C CA . ALA A 1 129 ? -2.859 16.922 0.786 1.00 89.19 129 ALA A CA 1
ATOM 976 C C . ALA A 1 129 ? -3.497 17.487 2.067 1.00 89.19 129 ALA A C 1
ATOM 978 O O . ALA A 1 129 ? -4.689 17.288 2.297 1.00 89.19 129 ALA A O 1
ATOM 979 N N . VAL A 1 130 ? -2.740 18.249 2.866 1.00 90.81 130 VAL A N 1
ATOM 980 C CA . VAL A 1 130 ? -3.265 18.926 4.064 1.00 90.81 130 VAL A CA 1
ATOM 981 C C . VAL A 1 130 ? -4.367 19.916 3.692 1.00 90.81 130 VAL A C 1
ATOM 983 O O . VAL A 1 130 ? -5.438 19.888 4.293 1.00 90.81 130 VAL A O 1
ATOM 986 N N . LEU A 1 131 ? -4.152 20.752 2.675 1.00 91.38 131 LEU A N 1
ATOM 987 C CA . LEU A 1 131 ? -5.146 21.718 2.210 1.00 91.38 131 LEU A CA 1
ATOM 988 C C . LEU A 1 131 ? -6.439 21.025 1.757 1.00 91.38 131 LEU A C 1
ATOM 990 O O . LEU A 1 131 ? -7.530 21.457 2.125 1.00 91.38 131 LEU A O 1
ATOM 994 N N . LEU A 1 132 ? -6.325 19.923 1.011 1.00 87.56 132 LEU A N 1
ATOM 995 C CA . LEU A 1 132 ? -7.469 19.133 0.556 1.00 87.56 132 LEU A CA 1
ATOM 996 C C . LEU A 1 132 ? -8.300 18.602 1.734 1.00 87.56 132 LEU A C 1
ATOM 998 O O . LEU A 1 132 ? -9.530 18.655 1.689 1.00 87.56 132 LEU A O 1
ATOM 1002 N N . ILE A 1 133 ? -7.634 18.127 2.791 1.00 85.44 133 ILE A N 1
ATOM 1003 C CA . ILE A 1 133 ? -8.285 17.638 4.013 1.00 85.44 133 ILE A CA 1
ATOM 1004 C C . ILE A 1 133 ? -8.966 18.793 4.760 1.00 85.44 133 ILE A C 1
ATOM 1006 O O . ILE A 1 133 ? -10.123 18.664 5.158 1.00 85.44 133 ILE A O 1
ATOM 1010 N N . LEU A 1 134 ? -8.285 19.933 4.913 1.00 87.25 134 LEU A N 1
ATOM 1011 C CA . LEU A 1 134 ? -8.804 21.103 5.633 1.00 87.25 134 LEU A CA 1
ATOM 1012 C C . LEU A 1 134 ? -10.023 21.738 4.953 1.00 87.25 134 LEU A C 1
ATOM 1014 O O . LEU A 1 134 ? -10.903 22.254 5.637 1.00 87.25 134 LEU A O 1
ATOM 1018 N N . ILE A 1 135 ? -10.122 21.660 3.623 1.00 85.38 135 ILE A N 1
ATOM 1019 C CA . ILE A 1 135 ? -11.299 22.121 2.869 1.00 85.38 135 ILE A CA 1
ATOM 1020 C C . ILE A 1 135 ? -12.555 21.282 3.207 1.00 85.38 135 ILE A C 1
ATOM 1022 O O . ILE A 1 135 ? -13.675 21.699 2.909 1.00 85.38 135 ILE A O 1
ATOM 1026 N N . GLY A 1 136 ? -12.408 20.121 3.862 1.00 65.12 136 GLY A N 1
ATOM 1027 C CA . GLY A 1 136 ? -13.496 19.396 4.534 1.00 65.12 136 GLY A CA 1
ATOM 1028 C C . GLY A 1 136 ? -14.548 18.777 3.609 1.00 65.12 136 GLY A C 1
ATOM 1029 O O . GLY A 1 136 ? -15.546 18.222 4.069 1.00 65.12 136 GLY A O 1
ATOM 1030 N N . ARG A 1 137 ? -14.354 18.841 2.287 1.00 77.88 137 ARG A N 1
ATOM 1031 C CA . ARG A 1 137 ? -15.288 18.282 1.304 1.00 77.88 137 ARG A CA 1
ATOM 1032 C C . ARG A 1 137 ? -14.963 16.813 1.064 1.00 77.88 137 ARG A C 1
ATOM 1034 O O . ARG A 1 137 ? -14.296 16.480 0.089 1.00 77.88 137 ARG A O 1
ATOM 1041 N N . TYR A 1 138 ? -15.485 15.934 1.921 1.00 75.62 138 TYR A N 1
ATOM 1042 C CA . TYR A 1 138 ? -15.345 14.475 1.784 1.00 75.62 138 TYR A CA 1
ATOM 1043 C C . TYR A 1 138 ? -15.660 13.985 0.359 1.00 75.62 138 TYR A C 1
ATOM 1045 O O . TYR A 1 138 ? -14.916 13.191 -0.205 1.00 75.62 138 TYR A O 1
ATOM 1053 N N . ALA A 1 139 ? -16.693 14.552 -0.274 1.00 77.44 139 ALA A N 1
ATOM 1054 C CA . ALA A 1 139 ? -17.066 14.231 -1.651 1.00 77.44 139 ALA A CA 1
ATOM 1055 C C . ALA A 1 139 ? -15.972 14.559 -2.690 1.00 77.44 139 ALA A C 1
ATOM 1057 O O . ALA A 1 139 ? -15.804 13.816 -3.658 1.00 77.44 139 ALA A O 1
ATOM 1058 N N . LEU A 1 140 ? -15.219 15.652 -2.504 1.00 79.88 140 LEU A N 1
ATOM 1059 C CA . LEU A 1 140 ? -14.103 16.011 -3.387 1.00 79.88 140 LEU A CA 1
ATOM 1060 C C . LEU A 1 140 ? -12.957 15.010 -3.224 1.00 79.88 140 LEU A C 1
ATOM 1062 O O . LEU A 1 140 ? -12.467 14.478 -4.217 1.00 79.88 140 LEU A O 1
ATOM 1066 N N . PHE A 1 141 ? -12.581 14.719 -1.978 1.00 79.69 141 PHE A N 1
ATOM 1067 C CA . PHE A 1 141 ? -11.551 13.731 -1.661 1.00 79.69 141 PHE A CA 1
ATOM 1068 C C . PHE A 1 141 ? -11.894 12.351 -2.239 1.00 79.69 141 PHE A C 1
ATOM 1070 O O . PHE A 1 141 ? -11.085 11.753 -2.944 1.00 79.69 141 PHE A O 1
ATOM 1077 N N . GLU A 1 142 ? -13.122 11.878 -2.023 1.00 80.00 142 GLU A N 1
ATOM 1078 C CA . GLU A 1 142 ? -13.588 10.589 -2.534 1.00 80.00 142 GLU A CA 1
ATOM 1079 C C . GLU A 1 142 ? -13.563 10.539 -4.071 1.00 80.00 142 GLU A C 1
ATOM 1081 O O . GLU A 1 142 ? -13.148 9.542 -4.664 1.00 80.00 142 GLU A O 1
ATOM 1086 N N . THR A 1 143 ? -13.986 11.618 -4.735 1.00 82.94 143 THR A N 1
ATOM 1087 C CA . THR A 1 143 ? -13.995 11.697 -6.203 1.00 82.94 143 THR A CA 1
ATOM 1088 C C . THR A 1 143 ? -12.579 11.662 -6.774 1.00 82.94 143 THR A C 1
ATOM 1090 O O . THR A 1 143 ? -12.323 10.907 -7.714 1.00 82.94 143 THR A O 1
ATOM 1093 N N . LEU A 1 144 ? -11.648 12.411 -6.179 1.00 85.25 144 LEU A N 1
ATOM 1094 C CA . LEU A 1 144 ? -10.238 12.405 -6.572 1.00 85.25 144 LEU A CA 1
ATOM 1095 C C . LEU A 1 144 ? -9.597 11.030 -6.365 1.00 85.25 144 LEU A C 1
ATOM 1097 O O . LEU A 1 144 ? -8.932 10.529 -7.267 1.00 85.25 144 LEU A O 1
ATOM 1101 N N . MET A 1 145 ? -9.844 10.380 -5.225 1.00 82.31 145 MET A N 1
ATOM 1102 C CA . MET A 1 145 ? -9.331 9.034 -4.952 1.00 82.31 145 MET A CA 1
ATOM 1103 C C . MET A 1 145 ? -9.810 8.020 -5.993 1.00 82.31 145 MET A C 1
ATOM 1105 O O . MET A 1 145 ? -8.999 7.281 -6.546 1.00 82.31 145 MET A O 1
ATOM 1109 N N . LYS A 1 146 ? -11.109 8.015 -6.320 1.00 82.75 146 LYS A N 1
ATOM 1110 C CA . LYS A 1 146 ? -11.661 7.133 -7.364 1.00 82.75 146 LYS A CA 1
ATOM 1111 C C . LYS A 1 146 ? -11.001 7.379 -8.721 1.00 82.75 146 LYS A C 1
ATOM 1113 O O . LYS A 1 146 ? -10.666 6.421 -9.415 1.00 82.75 146 LYS A O 1
ATOM 1118 N N . PHE A 1 147 ? -10.787 8.645 -9.077 1.00 88.06 147 PHE A N 1
ATOM 1119 C CA . PHE A 1 147 ? -10.101 9.020 -10.310 1.00 88.06 147 PHE A CA 1
ATOM 1120 C C . PHE A 1 147 ? -8.655 8.505 -10.348 1.00 88.06 147 PHE A C 1
ATOM 1122 O O . PHE A 1 147 ? -8.285 7.819 -11.300 1.00 88.06 147 PHE A O 1
ATOM 1129 N N . PHE A 1 148 ? -7.858 8.765 -9.307 1.00 86.62 148 PHE A N 1
ATOM 1130 C CA . PHE A 1 148 ? -6.458 8.336 -9.255 1.00 86.62 148 PHE A CA 1
ATOM 1131 C C . PHE A 1 148 ? -6.306 6.815 -9.209 1.00 86.62 148 PHE A C 1
ATOM 1133 O O . PHE A 1 148 ? -5.443 6.284 -9.901 1.00 86.62 148 PHE A O 1
ATOM 1140 N N . ILE A 1 149 ? -7.167 6.098 -8.478 1.00 82.94 149 ILE A N 1
ATOM 1141 C CA . ILE A 1 149 ? -7.178 4.626 -8.472 1.00 82.94 149 ILE A CA 1
ATOM 1142 C C . ILE A 1 149 ? -7.490 4.086 -9.873 1.00 82.94 149 ILE A C 1
ATOM 1144 O O . ILE A 1 149 ? -6.814 3.175 -10.352 1.00 82.94 149 ILE A O 1
ATOM 1148 N N . GLY A 1 150 ? -8.486 4.661 -10.554 1.00 84.75 150 GLY A N 1
ATOM 1149 C CA . GLY A 1 150 ? -8.823 4.279 -11.924 1.00 84.75 150 GLY A CA 1
ATOM 1150 C C . GLY A 1 150 ? -7.665 4.523 -12.893 1.00 84.75 150 GLY A C 1
ATOM 1151 O O . GLY A 1 150 ? -7.289 3.628 -13.646 1.00 84.75 150 GLY A O 1
ATOM 1152 N N . MET A 1 151 ? -7.052 5.706 -12.830 1.00 88.62 151 MET A N 1
ATOM 1153 C CA . MET A 1 151 ? -5.884 6.060 -13.640 1.00 88.62 151 MET A CA 1
ATOM 1154 C C . MET A 1 151 ? -4.707 5.113 -13.385 1.00 88.62 151 MET A C 1
ATOM 1156 O O . MET A 1 151 ? -4.119 4.595 -14.331 1.00 88.62 151 MET A O 1
ATOM 1160 N N . MET A 1 152 ? -4.394 4.852 -12.118 1.00 85.56 152 MET A N 1
ATOM 1161 C CA . MET A 1 152 ? -3.337 3.940 -11.690 1.00 85.56 152 MET A CA 1
ATOM 1162 C C . MET A 1 152 ? -3.527 2.542 -12.285 1.00 85.56 152 MET A C 1
ATOM 1164 O O . MET A 1 152 ? -2.597 1.993 -12.873 1.00 85.56 152 MET A O 1
ATOM 1168 N N . PHE A 1 153 ? -4.738 1.987 -12.182 1.00 84.81 153 PHE A N 1
ATOM 1169 C CA . PHE A 1 153 ? -5.067 0.684 -12.756 1.00 84.81 153 PHE A CA 1
ATOM 1170 C C . PHE A 1 153 ? -4.872 0.666 -14.277 1.00 84.81 153 PHE A C 1
ATOM 1172 O O . PHE A 1 153 ? -4.215 -0.233 -14.801 1.00 84.81 153 PHE A O 1
ATOM 1179 N N . LEU A 1 154 ? -5.385 1.679 -14.982 1.00 90.94 154 LEU A N 1
ATOM 1180 C CA . LEU A 1 154 ? -5.266 1.779 -16.438 1.00 90.94 154 LEU A CA 1
ATOM 1181 C C . LEU A 1 154 ? -3.809 1.854 -16.893 1.00 90.94 154 LEU A C 1
ATOM 1183 O O . LEU A 1 154 ? -3.418 1.108 -17.790 1.00 90.94 154 LEU A O 1
ATOM 1187 N N . VAL A 1 155 ? -3.000 2.711 -16.267 1.00 90.19 155 VAL A N 1
ATOM 1188 C CA . VAL A 1 155 ? -1.573 2.844 -16.591 1.00 90.19 155 VAL A CA 1
ATOM 1189 C C . VAL A 1 155 ? -0.859 1.515 -16.372 1.00 90.19 155 VAL A C 1
ATOM 1191 O O . VAL A 1 155 ? -0.127 1.063 -17.247 1.00 90.19 155 VAL A O 1
ATOM 1194 N N . MET A 1 156 ? -1.109 0.849 -15.245 1.00 87.06 156 MET A N 1
ATOM 1195 C CA . MET A 1 156 ? -0.369 -0.358 -14.891 1.00 87.06 156 MET A CA 1
ATOM 1196 C C . MET A 1 156 ? -0.730 -1.555 -15.780 1.00 87.06 156 MET A C 1
ATOM 1198 O O . MET A 1 156 ? 0.161 -2.271 -16.236 1.00 87.06 156 MET A O 1
ATOM 1202 N N . VAL A 1 157 ? -2.013 -1.722 -16.122 1.00 88.62 157 VAL A N 1
ATOM 1203 C CA . VAL A 1 157 ? -2.449 -2.716 -17.117 1.00 88.62 157 VAL A CA 1
ATOM 1204 C C . VAL A 1 157 ? -1.865 -2.399 -18.494 1.00 88.62 157 VAL A C 1
ATOM 1206 O O . VAL A 1 157 ? -1.363 -3.298 -19.160 1.00 88.62 157 VAL A O 1
ATOM 1209 N N . SER A 1 158 ? -1.868 -1.130 -18.908 1.00 92.00 158 SER A N 1
ATOM 1210 C CA . SER A 1 158 ? -1.314 -0.720 -20.205 1.00 92.00 158 SER A CA 1
ATOM 1211 C C . SER A 1 158 ? 0.182 -1.029 -20.309 1.00 92.00 158 SER A C 1
ATOM 1213 O O . SER A 1 158 ? 0.619 -1.596 -21.308 1.00 92.00 158 SER A O 1
ATOM 1215 N N . CYS A 1 159 ? 0.958 -0.738 -19.261 1.00 89.94 159 CYS A N 1
ATOM 1216 C CA . CYS A 1 159 ? 2.376 -1.094 -19.190 1.00 89.94 159 CYS A CA 1
ATOM 1217 C C . CYS A 1 159 ? 2.590 -2.612 -19.279 1.00 89.94 159 CYS A C 1
ATOM 1219 O O . CYS A 1 159 ? 3.446 -3.063 -20.037 1.00 89.94 159 CYS A O 1
ATOM 1221 N N . ALA A 1 160 ? 1.794 -3.406 -18.556 1.00 86.25 160 ALA A N 1
ATOM 1222 C CA . ALA A 1 160 ? 1.891 -4.865 -18.595 1.00 86.25 160 ALA A CA 1
ATOM 1223 C C . ALA A 1 160 ? 1.590 -5.438 -19.993 1.00 86.25 160 ALA A C 1
ATOM 1225 O O . ALA A 1 160 ? 2.303 -6.325 -20.460 1.00 86.25 160 ALA A O 1
ATOM 1226 N N . LEU A 1 161 ? 0.576 -4.904 -20.685 1.00 88.44 161 LEU A N 1
ATOM 1227 C CA . LEU A 1 161 ? 0.247 -5.289 -22.062 1.00 88.44 161 LEU A CA 1
ATOM 1228 C C . LEU A 1 161 ? 1.362 -4.911 -23.048 1.00 88.44 161 LEU A C 1
ATOM 1230 O O . LEU A 1 161 ? 1.632 -5.666 -23.981 1.00 88.44 161 LEU A O 1
ATOM 1234 N N . TRP A 1 162 ? 2.016 -3.763 -22.845 1.00 91.94 162 TRP A N 1
ATOM 1235 C CA . TRP A 1 162 ? 3.084 -3.286 -23.725 1.00 91.94 162 TRP A CA 1
ATOM 1236 C C . TRP A 1 162 ? 4.376 -4.101 -23.577 1.00 91.94 162 TRP A C 1
ATOM 1238 O O . TRP A 1 162 ? 5.032 -4.393 -24.572 1.00 91.94 162 TRP A O 1
ATOM 1248 N N . ILE A 1 163 ? 4.714 -4.535 -22.361 1.00 87.81 163 ILE A N 1
ATOM 1249 C CA . ILE A 1 163 ? 5.908 -5.357 -22.100 1.00 87.81 163 ILE A CA 1
ATOM 1250 C C . ILE A 1 163 ? 5.828 -6.731 -22.794 1.00 87.81 163 ILE A C 1
ATOM 1252 O O . ILE A 1 163 ? 6.868 -7.326 -23.058 1.00 87.81 163 ILE A O 1
ATOM 1256 N N . GLN A 1 164 ? 4.620 -7.222 -23.108 1.00 83.75 164 GLN A N 1
ATOM 1257 C CA . GLN A 1 164 ? 4.375 -8.563 -23.661 1.00 83.75 164 GLN A CA 1
ATOM 1258 C C . GLN A 1 164 ? 5.182 -9.659 -22.941 1.00 83.75 164 GLN A C 1
ATOM 1260 O O . GLN A 1 164 ? 5.984 -10.357 -23.569 1.00 83.75 164 GLN A O 1
ATOM 1265 N N . PRO A 1 165 ? 4.992 -9.839 -21.618 1.00 71.75 165 PRO A N 1
ATOM 1266 C CA . PRO A 1 165 ? 5.593 -10.976 -20.938 1.00 71.75 165 PRO A CA 1
ATOM 1267 C C . PRO A 1 165 ? 5.052 -12.238 -21.613 1.00 71.75 165 PRO A C 1
ATOM 1269 O O . PRO A 1 165 ? 3.842 -12.330 -21.809 1.00 71.75 165 PRO A O 1
ATOM 1272 N N . GLY A 1 166 ? 5.916 -13.176 -22.015 1.00 84.12 166 GLY A N 1
ATOM 1273 C CA . GLY A 1 166 ? 5.493 -14.411 -22.682 1.00 84.12 166 GLY A CA 1
ATOM 1274 C C . GLY A 1 166 ? 4.282 -15.017 -21.969 1.00 84.12 166 GLY A C 1
ATOM 1275 O O . GLY A 1 166 ? 4.402 -15.498 -20.844 1.00 84.12 166 GLY A O 1
ATOM 1276 N N . TRP A 1 167 ? 3.095 -14.911 -22.584 1.00 83.12 167 TRP A N 1
ATOM 1277 C CA . TRP A 1 167 ? 1.820 -15.093 -21.873 1.00 83.12 167 TRP A CA 1
ATOM 1278 C C . TRP A 1 167 ? 1.717 -16.477 -21.238 1.00 83.12 167 TRP A C 1
ATOM 1280 O O . TRP A 1 167 ? 1.212 -16.618 -20.127 1.00 83.12 167 TRP A O 1
ATOM 1290 N N . MET A 1 168 ? 2.257 -17.485 -21.924 1.00 85.19 168 MET A N 1
ATOM 1291 C CA . MET A 1 168 ? 2.312 -18.861 -21.443 1.00 85.19 168 MET A CA 1
ATOM 1292 C C . MET A 1 168 ? 3.142 -18.990 -20.160 1.00 85.19 168 MET A C 1
ATOM 1294 O O . MET A 1 168 ? 2.664 -19.560 -19.182 1.00 85.19 168 MET A O 1
ATOM 1298 N N . ASP A 1 169 ? 4.337 -18.397 -20.131 1.00 83.62 169 ASP A N 1
ATOM 1299 C CA . ASP A 1 169 ? 5.221 -18.425 -18.962 1.00 83.62 169 ASP A CA 1
ATOM 1300 C C . ASP A 1 169 ? 4.613 -17.646 -17.794 1.00 83.62 169 ASP A C 1
ATOM 1302 O O . ASP A 1 169 ? 4.698 -18.069 -16.644 1.00 83.62 169 ASP A O 1
ATOM 1306 N N . MET A 1 170 ? 3.929 -16.534 -18.080 1.00 86.56 170 MET A N 1
ATOM 1307 C CA . MET A 1 170 ? 3.178 -15.789 -17.072 1.00 86.56 170 MET A CA 1
ATOM 1308 C C . MET A 1 170 ? 2.096 -16.664 -16.427 1.00 86.56 170 MET A C 1
ATOM 1310 O O . MET A 1 170 ? 2.030 -16.721 -15.203 1.00 86.56 170 MET A O 1
ATOM 1314 N N . PHE A 1 171 ? 1.266 -17.361 -17.211 1.00 87.25 171 PHE A N 1
ATOM 1315 C CA . PHE A 1 171 ? 0.235 -18.254 -16.664 1.00 87.25 171 PHE A CA 1
ATOM 1316 C C . PHE A 1 171 ? 0.832 -19.459 -15.930 1.00 87.25 171 PHE A C 1
ATOM 1318 O O . PHE A 1 171 ? 0.281 -19.888 -14.916 1.00 87.25 171 PHE A O 1
ATOM 1325 N N . HIS A 1 172 ? 1.967 -19.980 -16.395 1.00 87.38 172 HIS A N 1
ATOM 1326 C CA . HIS A 1 172 ? 2.678 -21.064 -15.727 1.00 87.38 172 HIS A CA 1
ATOM 1327 C C . HIS A 1 172 ? 3.199 -20.625 -14.348 1.00 87.38 172 HIS A C 1
ATOM 1329 O O . HIS A 1 172 ? 2.861 -21.243 -13.339 1.00 87.38 172 HIS A O 1
ATOM 1335 N N . HIS A 1 173 ? 3.931 -19.508 -14.272 1.00 86.94 173 HIS A N 1
ATOM 1336 C CA . HIS A 1 173 ? 4.452 -18.956 -13.011 1.00 86.94 173 HIS A CA 1
ATOM 1337 C C . HIS A 1 173 ? 3.374 -18.343 -12.105 1.00 86.94 173 HIS A C 1
ATOM 1339 O O . HIS A 1 173 ? 3.632 -18.060 -10.935 1.00 86.94 173 HIS A O 1
ATOM 1345 N N . LEU A 1 174 ? 2.163 -18.122 -12.624 1.00 86.94 174 LEU A N 1
ATOM 1346 C CA . LEU A 1 174 ? 0.999 -17.723 -11.836 1.00 86.94 174 LEU A CA 1
ATOM 1347 C C . LEU A 1 174 ? 0.470 -18.886 -10.984 1.00 86.94 174 LEU A C 1
ATOM 1349 O O . LEU A 1 174 ? 0.023 -18.667 -9.861 1.00 86.94 174 LEU A O 1
ATOM 1353 N N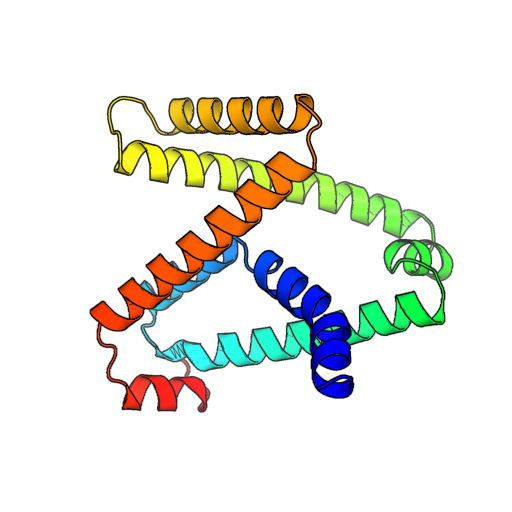 . LEU A 1 175 ? 0.494 -20.109 -11.522 1.00 86.31 175 LEU A N 1
ATOM 1354 C CA . LEU A 1 175 ? -0.143 -21.280 -10.909 1.00 86.31 175 LEU A CA 1
ATOM 1355 C C . LEU A 1 175 ? 0.846 -22.218 -10.217 1.00 86.31 175 LEU A C 1
ATOM 1357 O O . LEU A 1 175 ? 0.468 -22.903 -9.268 1.00 86.31 175 LEU A O 1
ATOM 1361 N N . ILE A 1 176 ? 2.091 -22.266 -10.688 1.00 87.06 176 ILE A N 1
ATOM 1362 C CA . ILE A 1 176 ? 3.097 -23.207 -10.203 1.00 87.06 176 ILE A CA 1
ATOM 1363 C C . ILE A 1 176 ? 4.135 -22.443 -9.378 1.00 87.06 176 ILE A C 1
ATOM 1365 O O . ILE A 1 176 ? 4.792 -21.547 -9.912 1.00 87.06 176 ILE A O 1
ATOM 1369 N N . PRO A 1 177 ? 4.308 -22.788 -8.087 1.00 87.00 177 PRO A N 1
ATOM 1370 C CA . PRO A 1 177 ? 5.327 -22.182 -7.252 1.00 87.00 177 PRO A CA 1
ATOM 1371 C C . PRO A 1 177 ? 6.727 -22.470 -7.785 1.00 87.00 177 PRO A C 1
ATOM 1373 O O . PRO A 1 177 ? 7.195 -23.608 -7.761 1.00 87.00 177 PRO A O 1
ATOM 1376 N N . THR A 1 178 ? 7.402 -21.421 -8.236 1.00 83.12 178 THR A N 1
ATOM 1377 C CA . THR A 1 178 ? 8.807 -21.451 -8.643 1.00 83.12 178 THR A CA 1
ATOM 1378 C C . THR A 1 178 ? 9.618 -20.502 -7.770 1.00 83.12 178 THR A C 1
ATOM 1380 O O . THR A 1 178 ? 9.129 -19.440 -7.374 1.00 83.12 178 THR A O 1
ATOM 1383 N N . ILE A 1 179 ? 10.843 -20.905 -7.436 1.00 82.44 179 ILE A N 1
ATOM 1384 C CA . ILE A 1 179 ? 11.800 -20.139 -6.628 1.00 82.44 179 ILE A CA 1
ATOM 1385 C C . ILE A 1 179 ? 13.017 -19.850 -7.529 1.00 82.44 179 ILE A C 1
ATOM 1387 O O . ILE A 1 179 ? 13.348 -20.731 -8.326 1.00 82.44 179 ILE A O 1
ATOM 1391 N N . PRO A 1 180 ? 13.630 -18.650 -7.461 1.00 72.12 180 PRO A N 1
ATOM 1392 C CA . PRO A 1 180 ? 14.843 -18.325 -8.217 1.00 72.12 180 PRO A CA 1
ATOM 1393 C C . PRO A 1 180 ? 16.029 -19.244 -7.910 1.00 72.12 180 PRO A C 1
ATOM 1395 O O . PRO A 1 180 ? 16.138 -19.696 -6.745 1.00 72.12 180 PRO A O 1
#

Sequence (180 aa):
MKRAKQWFTIIGPGIAVAATGVGAGDMVAAAVSGAKFGTLVLWAAIFGAVLKFVLNEGIARWQLATGKTLLEGWSHYFGRWVSIYFLIYLLLWSFIVAGALIAACGLAAHAIFPEFSVSVWGIIHSLLAVLLILIGRYALFETLMKFFIGMMFLVMVSCALWIQPGWMDMFHHLLIPTIP